Protein AF-A0A529QVD5-F1 (afdb_monomer)

Foldseek 3Di:
DDKDKDWDFDPPPVFDWIKIKIWDWDDDPQGIDIDIDIPTGGPVDDVVVVVVVVVVVVVVVCVVPVDDDDD

pLDDT: mean 94.11, std 5.69, range [58.53, 98.5]

Nearest PDB structures (foldseek):
  1z94-assembly1_B  TM=9.889E-01  e=4.966E-06  Chromobacterium violaceum ATCC 12472
  8igd-assembly1_A  TM=4.533E-01  e=9.119E-01  Arabidopsis thaliana
  2rs7-assembly1_A  TM=3.469E-01  e=7.516E-01  Mus musculus
  3vyx-assembly1_A  TM=3.451E-01  e=1.527E+00  Homo sapiens
  6m9y-assembly1_C  TM=3.843E-01  e=2.729E+00  Branchiostoma floridae

Radius of gyration: 14.96 Å; Cα contacts (8 Å, |Δi|>4): 77; chains: 1; bounding box: 36×24×42 Å

Mean predicted aligned error: 3.47 Å

Structure (mmCIF, N/CA/C/O backbone):
data_AF-A0A529QVD5-F1
#
_entry.id   AF-A0A529QVD5-F1
#
loop_
_atom_site.group_PDB
_atom_site.id
_atom_site.type_symbol
_atom_site.label_atom_id
_atom_site.label_alt_id
_atom_site.label_comp_id
_atom_site.label_asym_id
_atom_site.label_entity_id
_atom_site.label_seq_id
_atom_site.pdbx_PDB_ins_code
_atom_site.Cartn_x
_atom_site.Cartn_y
_atom_site.Cartn_z
_atom_site.occupancy
_atom_site.B_iso_or_equiv
_atom_site.auth_seq_id
_atom_site.auth_comp_id
_atom_site.auth_asym_id
_atom_site.auth_atom_id
_atom_site.pdbx_PDB_model_num
ATOM 1 N N . GLY A 1 1 ? -16.597 5.132 -0.369 1.00 83.12 1 GLY A N 1
ATOM 2 C CA . GLY A 1 1 ? -15.226 5.055 0.152 1.00 83.12 1 GLY A CA 1
ATOM 3 C C . GLY A 1 1 ? -14.463 6.213 -0.430 1.00 83.12 1 GLY A C 1
ATOM 4 O O . GLY A 1 1 ? -14.755 6.584 -1.561 1.00 83.12 1 GLY A O 1
ATOM 5 N N . GLU A 1 2 ? -13.549 6.782 0.337 1.00 97.12 2 GLU A N 1
ATOM 6 C CA . GLU A 1 2 ? -12.602 7.784 -0.144 1.00 97.12 2 GLU A CA 1
ATOM 7 C C . GLU A 1 2 ? -11.483 7.089 -0.923 1.00 97.12 2 GLU A C 1
ATOM 9 O O . GLU A 1 2 ? -11.142 5.938 -0.632 1.00 97.12 2 GLU A O 1
ATOM 14 N N . ARG A 1 3 ? -10.925 7.762 -1.932 1.00 98.12 3 ARG A N 1
ATOM 15 C CA . ARG A 1 3 ? -9.905 7.181 -2.813 1.00 98.12 3 ARG A CA 1
ATOM 16 C C . ARG A 1 3 ? -8.711 8.111 -2.970 1.00 98.12 3 ARG A C 1
ATOM 18 O O . ARG A 1 3 ? -8.868 9.237 -3.434 1.00 98.12 3 ARG A O 1
ATOM 25 N N . LEU A 1 4 ? -7.525 7.587 -2.682 1.00 98.06 4 LEU A N 1
ATOM 26 C CA . LEU A 1 4 ? -6.239 8.188 -3.019 1.00 98.06 4 LEU A CA 1
ATOM 27 C C . LEU A 1 4 ? -5.636 7.431 -4.205 1.00 98.06 4 LEU A C 1
ATOM 29 O O . LEU A 1 4 ? -5.641 6.200 -4.229 1.00 98.06 4 LEU A O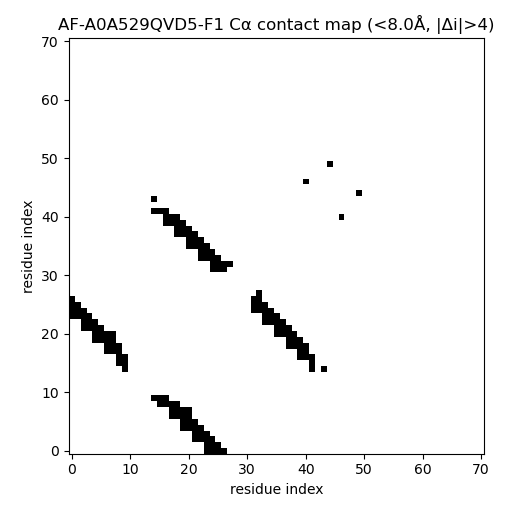 1
ATOM 33 N N . ARG A 1 5 ? -5.104 8.166 -5.182 1.00 98.31 5 ARG A N 1
ATOM 34 C CA . ARG A 1 5 ? -4.342 7.593 -6.291 1.00 98.31 5 ARG A CA 1
ATOM 35 C C . ARG A 1 5 ? -3.101 8.427 -6.542 1.00 98.31 5 ARG A C 1
ATOM 37 O O . ARG A 1 5 ? -3.204 9.648 -6.650 1.00 98.31 5 ARG A O 1
ATOM 44 N N . TYR A 1 6 ? -1.966 7.762 -6.677 1.00 98.19 6 TYR A N 1
ATOM 45 C CA . TYR A 1 6 ? -0.703 8.398 -7.015 1.00 98.19 6 TYR A CA 1
ATOM 46 C C . TYR A 1 6 ? 0.137 7.491 -7.910 1.00 98.19 6 TYR A C 1
ATOM 48 O O . TYR A 1 6 ? -0.083 6.281 -7.982 1.00 98.19 6 TYR A O 1
ATOM 56 N N . THR A 1 7 ? 1.081 8.106 -8.612 1.00 97.75 7 THR A N 1
ATOM 57 C CA . THR A 1 7 ? 2.082 7.401 -9.409 1.00 97.75 7 THR A CA 1
ATOM 58 C C . THR A 1 7 ? 3.406 7.370 -8.667 1.00 97.75 7 THR A C 1
ATOM 60 O O . THR A 1 7 ? 3.753 8.350 -8.008 1.00 97.75 7 THR A O 1
ATOM 63 N N . ASP A 1 8 ? 4.159 6.295 -8.839 1.00 95.31 8 ASP A N 1
ATOM 64 C CA . ASP A 1 8 ? 5.474 6.085 -8.243 1.00 95.31 8 ASP A CA 1
ATOM 65 C C . ASP A 1 8 ? 6.446 5.515 -9.291 1.00 95.31 8 ASP A C 1
ATOM 67 O O . ASP A 1 8 ? 6.030 5.079 -10.371 1.00 95.31 8 ASP A O 1
ATOM 71 N N . ARG A 1 9 ? 7.744 5.548 -9.003 1.00 94.12 9 ARG A N 1
ATOM 72 C CA . ARG A 1 9 ? 8.799 4.941 -9.821 1.00 94.12 9 ARG A CA 1
ATOM 73 C C . ARG A 1 9 ? 10.009 4.619 -8.954 1.00 94.12 9 ARG A C 1
ATOM 75 O O . ARG A 1 9 ? 10.294 5.332 -7.997 1.00 94.12 9 ARG A O 1
ATOM 82 N N . PHE A 1 10 ? 10.769 3.605 -9.344 1.00 91.62 10 PHE A N 1
ATOM 83 C CA . PHE A 1 10 ? 12.088 3.400 -8.758 1.00 91.62 10 PHE A CA 1
ATOM 84 C C . PHE A 1 10 ? 13.071 4.458 -9.268 1.00 91.62 10 PHE A C 1
ATOM 86 O O . PHE A 1 10 ? 13.016 4.868 -10.429 1.00 91.62 10 PHE A O 1
ATOM 93 N N . ASP A 1 11 ? 13.983 4.883 -8.394 1.00 92.62 11 ASP A N 1
ATOM 94 C CA . ASP A 1 11 ? 15.091 5.764 -8.776 1.00 92.62 11 ASP A CA 1
ATOM 95 C C . ASP A 1 11 ? 16.190 5.007 -9.538 1.00 92.62 11 ASP A C 1
ATOM 97 O O . ASP A 1 11 ? 16.941 5.619 -10.297 1.00 92.62 11 ASP A O 1
ATOM 101 N N . ASP A 1 12 ? 16.281 3.682 -9.352 1.00 92.38 12 ASP A N 1
ATOM 102 C CA . ASP A 1 12 ? 17.223 2.828 -10.076 1.00 92.38 12 ASP A CA 1
ATOM 103 C C . ASP A 1 12 ? 16.862 2.793 -11.573 1.00 92.38 12 ASP A C 1
ATOM 105 O O . ASP A 1 12 ? 15.797 2.278 -11.934 1.00 92.38 12 ASP A O 1
ATOM 109 N N . PRO A 1 13 ? 17.744 3.277 -12.471 1.00 89.88 13 PRO A N 1
ATOM 110 C CA . PRO A 1 13 ? 17.503 3.250 -13.912 1.00 89.88 13 PRO A CA 1
ATOM 111 C C . PRO A 1 13 ? 17.262 1.844 -14.484 1.00 89.88 13 PRO A C 1
ATOM 113 O O . PRO A 1 13 ? 16.679 1.721 -15.561 1.00 89.88 13 PRO A O 1
ATOM 116 N N . ASN A 1 14 ? 17.701 0.789 -13.786 1.00 91.06 14 ASN A N 1
ATOM 117 C CA . ASN A 1 14 ? 17.511 -0.608 -14.189 1.00 91.06 14 ASN A CA 1
ATOM 118 C C . ASN A 1 14 ? 16.131 -1.172 -13.824 1.00 91.06 14 ASN A C 1
ATOM 120 O O . ASN A 1 14 ? 15.804 -2.285 -14.232 1.00 91.06 14 ASN A O 1
ATOM 124 N N . LEU A 1 15 ? 15.312 -0.414 -13.094 1.00 90.81 15 LEU A N 1
ATOM 125 C CA . LEU A 1 15 ? 13.936 -0.765 -12.748 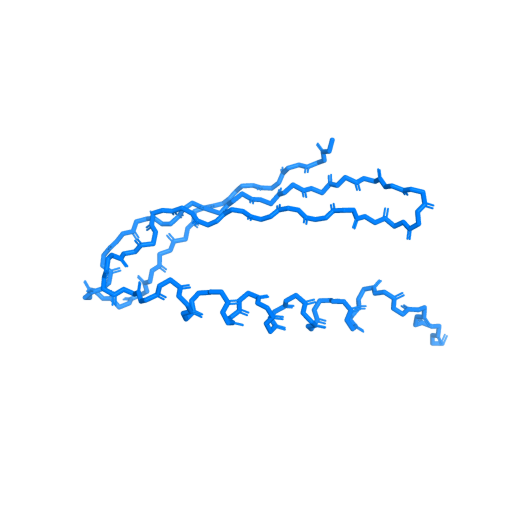1.00 90.81 15 LEU A CA 1
ATOM 126 C C . LEU A 1 15 ? 12.951 0.225 -13.393 1.00 90.81 15 LEU A C 1
ATOM 128 O O . LEU A 1 15 ? 12.212 0.919 -12.687 1.00 90.81 15 LEU A O 1
ATOM 132 N N . PRO A 1 16 ? 12.931 0.329 -14.737 1.00 88.06 16 PRO A N 1
ATOM 133 C CA . PRO A 1 16 ? 12.059 1.265 -15.420 1.00 88.06 16 PRO A CA 1
ATOM 134 C C . PRO A 1 16 ? 10.600 0.834 -15.273 1.00 88.06 16 PRO A C 1
ATOM 136 O O . PRO A 1 16 ? 10.257 -0.342 -15.369 1.00 88.06 16 PRO A O 1
ATOM 139 N N . GLY A 1 17 ? 9.723 1.810 -15.090 1.00 89.50 17 GLY A N 1
ATOM 140 C CA . GLY A 1 17 ? 8.291 1.576 -14.989 1.00 89.50 17 GLY A CA 1
ATOM 141 C C . GLY A 1 17 ? 7.632 2.663 -14.163 1.00 89.50 17 GLY A C 1
ATOM 142 O O . GLY A 1 17 ? 8.220 3.179 -13.214 1.00 89.50 17 GLY A O 1
ATOM 143 N N . GLN A 1 18 ? 6.415 3.032 -14.550 1.00 94.56 18 GLN A N 1
ATOM 144 C CA . GLN A 1 18 ? 5.553 3.840 -13.702 1.00 94.56 18 GLN A CA 1
ATOM 145 C C . GLN A 1 18 ? 4.606 2.901 -12.967 1.00 94.56 18 GLN A C 1
ATOM 147 O O . GLN A 1 18 ? 3.861 2.144 -13.588 1.00 94.56 18 GLN A O 1
ATOM 152 N N . ILE A 1 19 ? 4.633 2.987 -11.647 1.00 95.88 19 ILE A N 1
ATOM 153 C CA . ILE A 1 19 ? 3.738 2.261 -10.762 1.00 95.88 19 ILE A CA 1
ATOM 154 C C . ILE A 1 19 ? 2.529 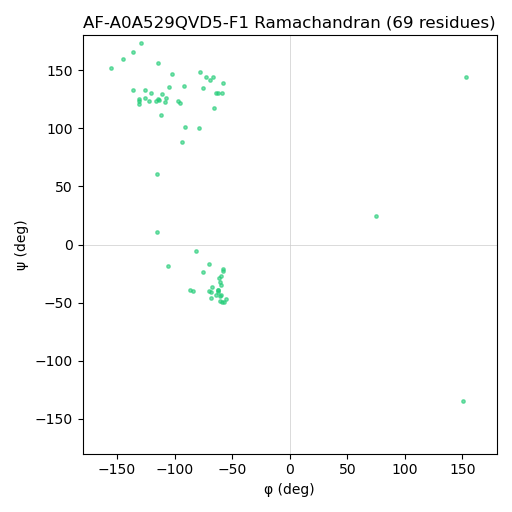3.155 -10.499 1.00 95.88 19 ILE A C 1
ATOM 156 O O . ILE A 1 19 ? 2.680 4.346 -10.229 1.00 95.88 19 ILE A O 1
ATOM 160 N N . GLU A 1 20 ? 1.328 2.593 -10.541 1.00 97.69 20 GLU A N 1
ATOM 161 C CA . GLU A 1 20 ? 0.115 3.260 -10.070 1.00 97.69 20 GLU A CA 1
ATOM 162 C C . GLU A 1 20 ? -0.339 2.605 -8.767 1.00 97.69 20 GLU A C 1
ATOM 164 O O . GLU A 1 20 ? -0.601 1.400 -8.718 1.00 97.69 20 GLU A O 1
ATOM 169 N N . VAL A 1 21 ? -0.454 3.402 -7.705 1.00 97.69 21 VAL A N 1
ATOM 170 C CA . VAL A 1 21 ? -1.007 2.955 -6.427 1.00 97.69 21 VAL A CA 1
ATOM 171 C C . VAL A 1 21 ? -2.387 3.562 -6.245 1.00 97.69 21 VAL A C 1
ATOM 173 O O . VAL A 1 21 ? -2.565 4.781 -6.297 1.00 97.69 21 VAL A O 1
ATOM 176 N N . THR A 1 22 ? -3.370 2.703 -5.993 1.00 98.44 22 THR A N 1
ATOM 177 C CA . THR A 1 22 ? -4.724 3.099 -5.603 1.00 98.44 22 THR A CA 1
ATOM 178 C C . THR A 1 22 ? -5.015 2.596 -4.197 1.00 98.44 22 THR A C 1
ATOM 180 O O . THR A 1 22 ? -4.956 1.396 -3.939 1.00 98.44 22 THR A O 1
ATOM 183 N N . VAL A 1 23 ? -5.379 3.513 -3.302 1.00 98.25 23 VAL A N 1
ATOM 184 C CA . VAL A 1 23 ? -5.822 3.221 -1.935 1.00 98.25 23 VAL A CA 1
ATOM 185 C C . VAL A 1 23 ? -7.285 3.624 -1.805 1.00 98.25 23 VAL A C 1
ATOM 187 O O . VAL A 1 23 ? -7.651 4.767 -2.077 1.00 98.25 23 VAL A O 1
ATOM 190 N N . THR A 1 24 ? -8.127 2.690 -1.378 1.00 98.50 24 THR A N 1
ATOM 191 C CA . THR A 1 24 ? -9.540 2.934 -1.077 1.00 98.50 24 THR A CA 1
ATOM 192 C C . THR A 1 24 ? -9.775 2.760 0.415 1.00 98.50 24 THR A C 1
ATOM 194 O O . THR A 1 24 ? -9.489 1.702 0.972 1.00 98.50 24 THR A O 1
ATOM 197 N N . LEU A 1 25 ? -10.324 3.796 1.044 1.00 98.44 25 LEU A N 1
ATOM 198 C CA . LEU A 1 25 ? -10.671 3.836 2.459 1.00 98.44 25 LEU A CA 1
ATOM 199 C C . LEU A 1 25 ? -12.189 3.863 2.598 1.00 98.44 25 LEU A C 1
ATOM 201 O O . LEU A 1 25 ? -12.879 4.678 1.981 1.00 98.44 25 LEU A O 1
ATOM 205 N N . LYS A 1 26 ? -12.750 2.988 3.421 1.00 98.38 26 LYS A N 1
ATOM 206 C CA . LYS A 1 26 ? -14.195 2.923 3.636 1.00 98.38 26 LYS A CA 1
ATOM 207 C C . LYS A 1 26 ? -14.487 2.893 5.124 1.00 98.38 26 LYS A C 1
ATOM 209 O O . LYS A 1 26 ? -14.085 1.972 5.823 1.00 98.38 26 LYS A O 1
ATOM 214 N N . LYS A 1 27 ? -15.244 3.886 5.594 1.00 97.88 27 LYS A N 1
ATOM 215 C CA . LYS A 1 27 ? -15.778 3.885 6.957 1.00 97.88 27 LYS A CA 1
ATOM 216 C C . LYS A 1 27 ? -16.651 2.644 7.174 1.00 97.88 27 LYS A C 1
ATOM 218 O O . LYS A 1 27 ? -17.549 2.373 6.374 1.00 97.88 27 LYS A O 1
ATOM 223 N N . VAL A 1 28 ? -16.402 1.933 8.267 1.00 97.69 28 VAL A N 1
ATOM 224 C CA . VAL A 1 28 ? -17.188 0.791 8.755 1.00 97.69 28 VAL A CA 1
ATOM 225 C C . VAL A 1 28 ? -17.533 1.001 10.235 1.00 97.69 28 VAL A C 1
ATOM 227 O O . VAL A 1 28 ? -17.101 1.977 10.844 1.00 97.69 28 VAL A O 1
ATOM 230 N N . SER A 1 29 ? -18.357 0.131 10.824 1.00 97.62 29 SER A N 1
ATOM 231 C CA . SER A 1 29 ? -18.879 0.324 12.190 1.00 97.62 29 SER A CA 1
ATOM 232 C C . SER A 1 29 ? -17.800 0.372 13.277 1.00 97.62 29 SER A C 1
ATOM 234 O O . SER A 1 29 ? -18.003 1.021 14.296 1.00 97.62 29 SER A O 1
ATOM 236 N N . VAL A 1 30 ? -16.671 -0.301 13.055 1.00 95.88 30 VAL A N 1
ATOM 237 C CA . VAL A 1 30 ? -15.579 -0.468 14.028 1.00 95.88 30 VAL A CA 1
A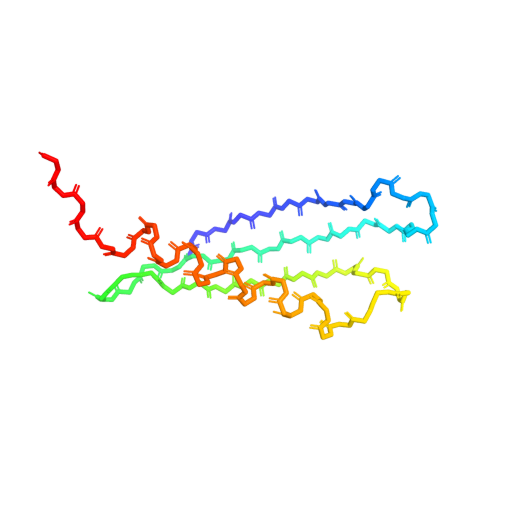TOM 238 C C . VAL A 1 30 ? -14.274 0.208 13.595 1.00 95.88 30 VAL A C 1
ATOM 240 O O . VAL A 1 30 ? -13.236 -0.034 14.196 1.00 95.88 30 VAL A O 1
ATOM 243 N N . GLY A 1 31 ? -14.299 1.032 12.542 1.00 95.56 31 GLY A N 1
ATOM 244 C CA . GLY A 1 31 ? -13.093 1.688 12.033 1.00 95.56 31 GLY A CA 1
ATOM 245 C C . GLY A 1 31 ? -13.139 1.959 10.532 1.00 95.56 31 GLY A C 1
ATOM 246 O O . GLY A 1 31 ? -14.151 2.425 10.000 1.00 95.56 31 GLY A O 1
ATOM 247 N N . THR A 1 32 ? -12.036 1.655 9.847 1.00 97.12 32 THR A N 1
ATOM 248 C CA 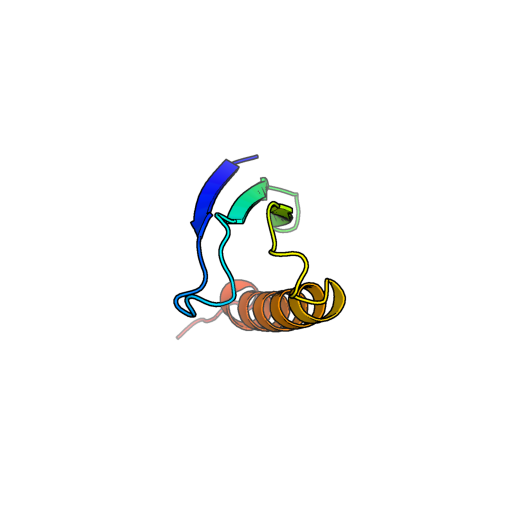. THR A 1 32 ? -11.867 1.898 8.409 1.00 97.12 32 THR A CA 1
ATOM 249 C C . THR A 1 32 ? -11.348 0.645 7.713 1.00 97.12 32 THR A C 1
ATOM 251 O O . THR A 1 32 ? -10.290 0.129 8.052 1.00 97.12 32 THR A O 1
ATOM 254 N N . GLU A 1 33 ? -12.081 0.173 6.709 1.00 97.69 33 GLU A N 1
ATOM 255 C CA . GLU A 1 33 ? -11.603 -0.831 5.760 1.00 97.69 33 GLU A CA 1
ATOM 256 C C . GLU A 1 33 ? -10.634 -0.168 4.771 1.00 97.69 33 GLU A C 1
ATOM 258 O O . GLU A 1 33 ? -10.924 0.912 4.242 1.00 97.69 33 GLU A O 1
ATOM 263 N N . VAL A 1 34 ? -9.498 -0.819 4.512 1.00 97.69 34 VAL A N 1
ATOM 264 C CA . VAL A 1 34 ? -8.439 -0.331 3.620 1.00 97.69 34 VAL A CA 1
ATOM 265 C C . VAL A 1 34 ? -8.196 -1.363 2.522 1.00 97.69 34 VAL A C 1
ATOM 267 O O . VAL A 1 34 ? -7.881 -2.512 2.813 1.00 97.69 34 VAL A O 1
ATOM 270 N N . ASN A 1 35 ? -8.314 -0.948 1.260 1.00 97.56 35 ASN A N 1
ATOM 271 C CA . ASN A 1 35 ? -7.962 -1.760 0.093 1.00 97.56 35 ASN A CA 1
ATOM 272 C C . ASN A 1 35 ? -6.880 -1.047 -0.717 1.00 97.56 35 ASN A C 1
ATOM 274 O O . ASN A 1 35 ? -7.033 0.132 -1.039 1.00 97.56 35 ASN A O 1
ATOM 278 N N . ILE A 1 36 ? -5.804 -1.757 -1.059 1.00 97.31 36 ILE A N 1
ATOM 279 C CA . ILE A 1 36 ? -4.655 -1.203 -1.783 1.00 97.31 36 ILE A CA 1
ATOM 280 C C . ILE A 1 36 ? -4.395 -2.056 -3.020 1.00 97.31 36 ILE A C 1
ATOM 282 O O . ILE A 1 36 ? -4.362 -3.282 -2.949 1.00 97.31 36 ILE A O 1
ATOM 286 N N . THR A 1 37 ? -4.198 -1.402 -4.158 1.00 96.81 37 THR A N 1
ATOM 287 C CA . THR A 1 37 ? -3.726 -2.031 -5.392 1.00 96.81 37 THR A CA 1
ATOM 288 C C . THR A 1 37 ? -2.499 -1.281 -5.872 1.00 96.81 37 THR A C 1
ATOM 290 O O . THR A 1 37 ? -2.552 -0.065 -6.047 1.00 96.81 37 THR A O 1
ATOM 293 N N . GLN A 1 38 ? -1.409 -2.013 -6.086 1.00 95.75 38 GLN A N 1
ATOM 294 C CA . GLN A 1 38 ? -0.188 -1.512 -6.703 1.00 95.75 38 GLN A CA 1
ATOM 295 C C . GLN A 1 38 ? -0.041 -2.197 -8.064 1.00 95.75 38 GLN A C 1
ATOM 297 O O . GLN A 1 38 ? 0.145 -3.410 -8.130 1.00 95.75 38 GLN A O 1
ATOM 302 N N . ALA A 1 39 ? -0.189 -1.430 -9.140 1.00 95.31 39 ALA A N 1
ATOM 303 C CA . ALA A 1 39 ? -0.138 -1.912 -10.517 1.00 95.31 39 ALA A CA 1
ATOM 304 C C . ALA A 1 39 ? 1.074 -1.329 -11.254 1.00 95.31 39 ALA A C 1
ATOM 306 O O . ALA A 1 39 ? 1.569 -0.265 -10.889 1.00 95.31 39 ALA A O 1
ATOM 307 N N . GLY A 1 40 ? 1.541 -2.014 -12.301 1.00 93.62 40 GLY A N 1
ATOM 308 C CA . GLY A 1 40 ? 2.698 -1.562 -13.085 1.00 93.62 40 GLY A CA 1
ATOM 309 C C . GLY A 1 40 ? 4.047 -1.766 -12.388 1.00 93.62 40 GLY A C 1
ATOM 310 O O . GLY A 1 40 ? 5.000 -1.050 -12.681 1.00 93.62 40 GLY A O 1
ATOM 311 N N . ILE A 1 41 ? 4.130 -2.719 -11.452 1.00 91.94 41 ILE A N 1
ATOM 312 C CA . ILE A 1 41 ? 5.403 -3.135 -10.847 1.00 91.94 41 ILE A CA 1
ATOM 313 C C . ILE A 1 41 ? 6.296 -3.716 -11.963 1.00 91.94 41 ILE A C 1
ATOM 315 O O . ILE A 1 41 ? 5.805 -4.560 -12.714 1.00 91.94 41 ILE A O 1
AT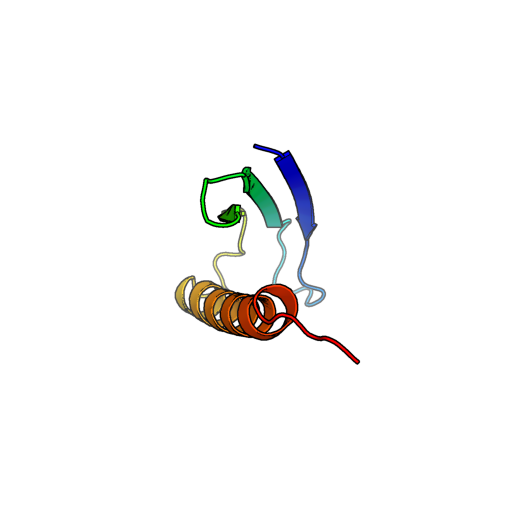OM 319 N N . PRO A 1 42 ? 7.568 -3.288 -12.098 1.00 92.12 42 PRO A N 1
ATOM 320 C CA . PRO A 1 42 ? 8.483 -3.843 -13.092 1.00 92.12 42 PRO A CA 1
ATOM 321 C C . PRO A 1 42 ? 8.668 -5.356 -12.929 1.00 92.12 42 PRO A C 1
ATOM 323 O O . PRO A 1 42 ? 8.864 -5.827 -11.811 1.00 92.12 42 PRO A O 1
ATOM 326 N N . ASP A 1 43 ? 8.712 -6.099 -14.039 1.00 90.19 43 ASP A N 1
ATOM 327 C CA . ASP A 1 43 ? 8.821 -7.572 -14.051 1.00 90.19 43 ASP A CA 1
ATOM 328 C C . ASP A 1 43 ? 10.065 -8.116 -13.325 1.00 90.19 43 ASP A C 1
ATOM 330 O O . ASP A 1 43 ? 10.091 -9.265 -12.888 1.00 90.19 43 ASP A O 1
ATOM 334 N N . ALA A 1 44 ? 11.109 -7.293 -13.190 1.00 91.38 44 ALA A N 1
ATOM 335 C CA . ALA A 1 44 ? 12.324 -7.638 -12.455 1.00 91.38 44 ALA A CA 1
ATOM 336 C C . ALA A 1 44 ? 12.111 -7.728 -10.931 1.00 91.38 44 ALA A C 1
ATOM 338 O O . ALA A 1 44 ? 12.956 -8.289 -10.231 1.00 91.38 44 ALA A O 1
ATOM 339 N N . ILE A 1 45 ? 11.014 -7.170 -10.408 1.00 89.69 45 ILE A N 1
ATOM 340 C CA . ILE A 1 45 ? 10.689 -7.183 -8.983 1.00 89.69 45 ILE A CA 1
ATOM 341 C C . ILE A 1 45 ? 9.751 -8.354 -8.673 1.00 89.69 45 ILE A C 1
ATOM 343 O O . ILE A 1 45 ? 8.637 -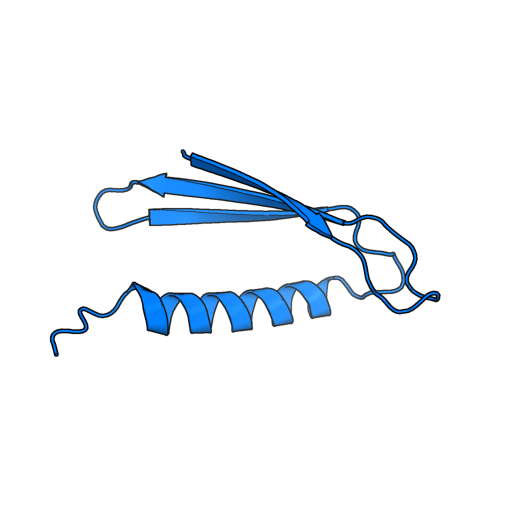8.402 -9.198 1.00 89.69 45 ILE A O 1
ATOM 347 N N . PRO A 1 46 ? 10.139 -9.270 -7.770 1.00 91.69 46 PRO A N 1
ATOM 348 C CA . PRO A 1 46 ? 9.252 -10.338 -7.331 1.00 91.69 46 PRO A CA 1
ATOM 349 C C . PRO A 1 46 ? 8.031 -9.777 -6.594 1.00 91.69 46 PRO A C 1
ATOM 351 O O . PRO A 1 46 ? 8.166 -8.983 -5.658 1.00 91.69 46 PRO A O 1
ATOM 354 N N . ALA A 1 47 ? 6.830 -10.216 -6.973 1.00 88.38 47 ALA A N 1
ATOM 355 C CA . ALA A 1 47 ? 5.586 -9.746 -6.362 1.00 88.38 47 ALA A CA 1
ATOM 356 C C . ALA A 1 47 ? 5.537 -10.026 -4.848 1.00 88.38 47 ALA A C 1
ATOM 358 O O . ALA A 1 47 ? 5.027 -9.213 -4.076 1.00 88.38 47 ALA A O 1
ATOM 359 N N . GLU A 1 48 ? 6.112 -11.142 -4.396 1.00 92.00 48 GLU A N 1
ATOM 360 C CA . GLU A 1 48 ? 6.233 -11.498 -2.982 1.00 92.00 48 GLU A CA 1
ATOM 361 C C . GLU A 1 48 ? 7.045 -10.481 -2.173 1.00 92.00 48 GLU A C 1
ATOM 363 O O . GLU A 1 48 ? 6.713 -10.234 -1.012 1.00 92.00 48 GLU A O 1
ATOM 368 N N . ALA A 1 49 ? 8.048 -9.835 -2.778 1.00 91.88 49 ALA A N 1
ATOM 369 C CA . ALA A 1 49 ? 8.815 -8.784 -2.118 1.00 91.88 49 ALA A CA 1
ATOM 370 C C . ALA A 1 49 ? 7.942 -7.541 -1.885 1.00 91.88 49 ALA A C 1
ATOM 372 O O . ALA A 1 49 ? 7.964 -6.959 -0.798 1.00 91.88 49 ALA A O 1
ATOM 373 N N . CYS A 1 50 ? 7.102 -7.182 -2.862 1.00 91.38 50 CYS A N 1
ATOM 374 C CA . CYS A 1 50 ? 6.126 -6.103 -2.713 1.00 91.38 50 CYS A CA 1
ATOM 375 C C . CYS A 1 50 ? 5.081 -6.433 -1.641 1.00 91.38 50 CYS A C 1
ATOM 377 O O . CYS A 1 50 ? 4.776 -5.584 -0.802 1.00 91.38 50 CYS A O 1
ATOM 379 N N . TYR A 1 51 ? 4.567 -7.668 -1.616 1.00 92.12 51 TYR A N 1
ATOM 380 C CA . TYR A 1 51 ? 3.639 -8.101 -0.571 1.00 92.12 51 TYR A CA 1
ATOM 381 C C . TYR A 1 51 ? 4.265 -8.032 0.820 1.00 92.12 51 TYR A C 1
ATOM 383 O O . TYR A 1 51 ? 3.615 -7.538 1.742 1.00 92.12 51 TYR A O 1
ATOM 391 N N . LEU A 1 52 ? 5.511 -8.484 0.981 1.00 95.56 52 LEU A N 1
ATOM 392 C CA . LEU A 1 52 ? 6.213 -8.416 2.260 1.00 95.56 52 LEU A CA 1
ATOM 393 C C . LEU A 1 52 ? 6.358 -6.965 2.739 1.00 95.56 52 LEU A C 1
ATOM 395 O O . LEU A 1 52 ? 5.967 -6.659 3.868 1.00 95.56 52 LEU A O 1
ATOM 399 N N . GLY A 1 53 ? 6.821 -6.068 1.861 1.00 95.44 53 GLY A N 1
ATOM 400 C CA . GLY A 1 53 ? 6.950 -4.642 2.167 1.00 95.44 53 GLY A CA 1
ATOM 401 C C . GLY A 1 53 ? 5.623 -4.019 2.605 1.00 95.44 53 GLY A C 1
ATOM 402 O O . GLY A 1 53 ? 5.542 -3.417 3.675 1.00 95.44 53 GLY A O 1
ATOM 403 N N . TRP A 1 54 ? 4.542 -4.248 1.851 1.00 96.19 54 TRP A N 1
ATOM 404 C CA . TRP A 1 54 ? 3.212 -3.753 2.222 1.00 96.19 54 TRP A CA 1
ATOM 405 C C . TRP A 1 54 ? 2.700 -4.334 3.541 1.00 96.19 54 TRP A C 1
ATOM 407 O O . TRP A 1 54 ? 2.124 -3.601 4.344 1.00 96.19 54 TRP A O 1
ATOM 417 N N . GLN A 1 55 ? 2.913 -5.624 3.807 1.00 96.75 55 GLN A N 1
ATOM 418 C CA . GLN A 1 55 ? 2.510 -6.239 5.075 1.00 96.75 55 GLN A CA 1
ATOM 419 C C . GLN A 1 55 ? 3.237 -5.615 6.271 1.00 96.75 55 GLN A C 1
ATOM 421 O O . GLN A 1 55 ? 2.653 -5.456 7.343 1.00 96.75 55 GLN A O 1
ATOM 426 N N . GLU A 1 56 ? 4.519 -5.288 6.133 1.00 98.06 56 GLU A N 1
ATOM 427 C CA . GLU A 1 56 ? 5.283 -4.588 7.169 1.00 98.06 56 GLU A CA 1
ATOM 428 C C . GLU A 1 56 ? 4.802 -3.144 7.349 1.00 98.06 56 GLU A C 1
ATOM 430 O O . GLU A 1 56 ? 4.521 -2.732 8.479 1.00 98.06 56 GLU A O 1
ATOM 435 N N . SER A 1 57 ? 4.604 -2.401 6.256 1.00 97.56 57 SER A N 1
ATOM 436 C CA . SER A 1 57 ? 4.068 -1.036 6.297 1.00 97.56 57 SER A CA 1
ATOM 437 C C . SER A 1 57 ? 2.679 -0.973 6.936 1.00 97.56 57 SER A C 1
ATOM 439 O O . SER A 1 57 ? 2.445 -0.117 7.786 1.00 97.56 57 SER A O 1
ATOM 441 N N . LEU A 1 58 ? 1.771 -1.895 6.597 1.00 97.81 58 LEU A N 1
ATOM 442 C CA . LEU A 1 58 ? 0.422 -1.943 7.170 1.00 97.81 58 LEU A CA 1
ATOM 443 C C . LEU A 1 58 ? 0.433 -2.313 8.656 1.00 97.81 58 LEU A C 1
ATOM 445 O O . LEU A 1 58 ? -0.327 -1.735 9.429 1.00 97.81 58 LEU A O 1
ATOM 449 N N . ARG A 1 59 ? 1.332 -3.209 9.086 1.00 98.12 59 ARG A N 1
ATOM 450 C CA . ARG A 1 59 ? 1.531 -3.503 10.516 1.00 98.12 59 ARG A CA 1
ATOM 451 C C . ARG A 1 59 ? 2.014 -2.276 11.286 1.00 98.12 59 ARG A C 1
ATOM 453 O O . ARG A 1 59 ? 1.570 -2.053 12.410 1.00 98.12 59 ARG A O 1
ATOM 460 N N . ASN A 1 60 ? 2.904 -1.479 10.699 1.00 98.12 60 ASN A N 1
ATOM 461 C CA . ASN A 1 60 ? 3.362 -0.232 11.311 1.00 98.12 60 ASN A CA 1
ATOM 462 C C . ASN A 1 60 ? 2.265 0.837 11.325 1.00 98.12 60 ASN A C 1
ATOM 464 O O . ASN A 1 60 ? 2.106 1.521 12.333 1.00 98.12 60 ASN A O 1
ATOM 468 N N . LEU A 1 61 ? 1.478 0.942 10.251 1.00 97.31 61 LEU A N 1
ATOM 469 C CA . LEU A 1 61 ? 0.336 1.850 10.184 1.00 97.31 61 LEU A CA 1
ATOM 470 C C . LEU A 1 61 ? -0.676 1.533 11.289 1.00 97.31 61 LEU A C 1
ATOM 472 O O . LEU A 1 61 ? -1.035 2.436 12.035 1.00 97.31 61 LEU A O 1
ATOM 476 N N . ALA A 1 62 ? -1.066 0.264 11.447 1.00 96.62 62 ALA A N 1
ATOM 477 C CA . ALA A 1 62 ? -1.995 -0.170 12.491 1.00 96.62 62 ALA A CA 1
ATOM 478 C C . ALA A 1 62 ? -1.510 0.237 13.894 1.00 96.62 62 ALA A C 1
ATOM 480 O O . ALA A 1 6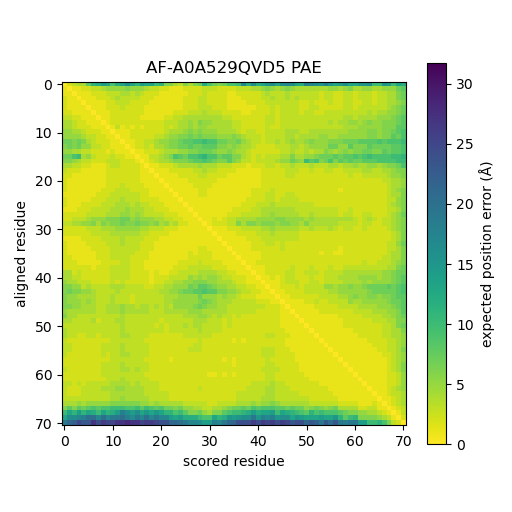2 ? -2.245 0.872 14.644 1.00 96.62 62 ALA A O 1
ATOM 481 N N . LYS A 1 63 ? -0.229 -0.009 14.208 1.00 96.31 63 LYS A N 1
ATOM 482 C CA . LYS A 1 63 ? 0.383 0.407 15.485 1.00 96.31 63 LYS A CA 1
ATOM 483 C C . LYS A 1 63 ? 0.345 1.918 15.728 1.00 96.31 63 LYS A C 1
ATOM 485 O O . LYS A 1 63 ? 0.390 2.330 16.881 1.00 96.31 63 LYS A O 1
ATOM 490 N N . LEU A 1 64 ? 0.323 2.724 14.669 1.00 95.88 64 LEU A N 1
ATOM 491 C CA . LEU A 1 64 ? 0.295 4.180 14.765 1.00 95.88 64 LEU A CA 1
ATOM 492 C C . LEU A 1 64 ? -1.131 4.731 14.891 1.00 95.88 64 LEU A C 1
ATOM 494 O O . LEU A 1 64 ? -1.329 5.698 15.618 1.00 95.88 64 LEU A O 1
ATOM 498 N N . VAL A 1 65 ? -2.099 4.161 14.165 1.00 95.06 65 VAL A N 1
ATOM 499 C CA . VAL A 1 65 ? -3.431 4.775 14.002 1.00 95.06 65 VAL A CA 1
ATOM 500 C C . VAL A 1 65 ? -4.549 4.105 14.796 1.00 95.06 65 VAL A C 1
ATOM 502 O O . VAL A 1 65 ? -5.598 4.718 14.962 1.00 95.06 65 VAL A O 1
ATOM 505 N N . GLU A 1 66 ? -4.374 2.861 15.250 1.00 95.56 66 GLU A N 1
ATOM 506 C CA . GLU A 1 66 ? -5.404 2.142 16.015 1.00 95.56 66 GLU A CA 1
ATOM 507 C C . GLU A 1 66 ? -5.407 2.461 17.518 1.00 95.56 66 GLU A C 1
ATOM 509 O O . GLU A 1 66 ? -6.499 2.569 18.080 1.00 95.56 66 GLU A O 1
ATOM 514 N N . PRO A 1 67 ? -4.254 2.598 18.207 1.00 95.25 67 PRO A N 1
ATOM 515 C CA . PRO A 1 67 ? -4.265 2.886 19.634 1.00 95.25 67 PRO A CA 1
ATOM 516 C C . PRO A 1 67 ? -4.826 4.274 19.940 1.00 95.25 67 PRO A C 1
ATOM 518 O O . PRO A 1 67 ? -4.541 5.251 19.249 1.00 95.25 67 PRO A O 1
ATOM 521 N N . GLU A 1 68 ? -5.547 4.379 21.052 1.00 89.75 68 GLU A N 1
ATOM 522 C CA . GLU A 1 68 ? -5.898 5.668 21.635 1.00 89.75 68 GLU A CA 1
ATOM 523 C C . GLU A 1 68 ? -4.683 6.216 22.401 1.00 89.75 68 GLU A C 1
ATOM 525 O O . GLU A 1 68 ? -4.358 5.767 23.502 1.00 89.75 68 GLU A O 1
ATOM 530 N N . ILE A 1 69 ? -3.955 7.146 21.780 1.00 87.12 69 ILE A N 1
ATOM 531 C CA . ILE A 1 69 ? -2.759 7.766 22.360 1.00 87.12 69 ILE A CA 1
ATOM 532 C C . ILE A 1 69 ? -3.179 9.061 23.060 1.00 87.12 69 ILE A C 1
ATOM 534 O O . ILE A 1 69 ? -3.169 10.139 22.470 1.00 87.12 69 ILE A O 1
ATOM 538 N N . ASN A 1 70 ? -3.557 8.937 24.330 1.00 80.62 70 ASN A N 1
ATOM 539 C CA . ASN A 1 70 ? -3.869 10.062 25.206 1.00 80.62 70 ASN A CA 1
ATOM 540 C C . ASN A 1 70 ? -2.584 10.480 25.939 1.00 80.62 70 ASN A C 1
ATOM 542 O O . ASN A 1 70 ? -2.156 9.783 26.860 1.00 80.62 70 ASN A O 1
ATOM 546 N N . GLN A 1 71 ? -1.929 11.552 25.483 1.00 58.53 71 GLN A N 1
ATOM 547 C CA . GLN A 1 71 ? -0.842 12.198 26.236 1.00 58.53 71 GLN A CA 1
ATOM 548 C C . GLN A 1 71 ? -1.388 13.002 27.414 1.00 58.53 71 GLN A C 1
ATOM 550 O O . GLN A 1 71 ? -2.411 13.696 27.223 1.00 58.53 71 GLN A O 1
#

Solvent-accessible surface area (backbone atoms only — not comparable to full-atom values): 4402 Å² total; per-residue (Å²): 10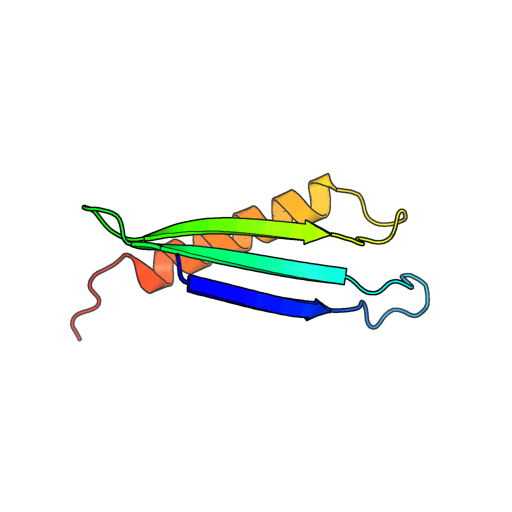8,54,76,51,73,52,77,48,65,61,86,52,82,90,47,64,50,65,24,42,40,40,38,39,41,30,87,50,100,90,51,70,50,78,47,78,47,81,42,54,72,40,88,90,56,60,66,66,59,54,50,50,51,51,56,52,52,51,55,52,47,47,70,67,70,67,61,86,83,82,128

Secondary structure (DSSP, 8-state):
-EEEEEEE--SSTTS---EEEEEEEEEETTEEEEEEEEE---TTS-HHHHHHHHHHHHHHHHHHHSS----

Sequence (71 aa):
GERLRYTDRFDDPNLPGQIEVTVTLKKVSVGTEVNITQAGIPDAIPAEACYLGWQESLRNLAKLVEPEINQ